Protein AF-A0A6L9ZF61-F1 (afdb_monomer_lite)

pLDDT: mean 87.44, std 6.08, range [72.81, 94.75]

Foldseek 3Di:
DVVQLKDWDDDPPDDIDIDGNDQKDDDCVPPNPDIDGCVVVD

Sequence (42 aa):
NRKEREVEIYRPSKDVDVLESPNSLSGEEVLPGFVLYLDLIW

Structure (mmCIF, N/CA/C/O backbone):
data_AF-A0A6L9ZF61-F1
#
_entry.id   AF-A0A6L9ZF61-F1
#
loop_
_atom_site.group_PDB
_atom_site.id
_atom_site.type_symbol
_atom_site.label_atom_id
_atom_site.label_alt_id
_atom_site.label_comp_id
_atom_site.label_asym_id
_atom_site.label_entity_id
_atom_site.label_seq_id
_atom_site.pdbx_PDB_ins_code
_atom_site.Cartn_x
_atom_site.Cartn_y
_atom_site.Cartn_z
_atom_site.occupancy
_atom_site.B_iso_or_equiv
_atom_site.auth_seq_id
_atom_site.auth_comp_id
_atom_site.auth_asym_id
_atom_site.auth_atom_id
_atom_site.pdbx_PDB_model_num
ATOM 1 N N . ASN A 1 1 ? 6.230 4.197 -2.595 1.00 72.81 1 ASN A N 1
ATOM 2 C CA . ASN A 1 1 ? 7.201 4.879 -3.494 1.00 72.81 1 ASN A CA 1
ATOM 3 C C . ASN A 1 1 ? 7.044 4.423 -4.960 1.00 72.81 1 ASN A C 1
ATOM 5 O O . ASN A 1 1 ? 7.393 3.295 -5.267 1.00 72.81 1 ASN A O 1
ATOM 9 N N . ARG A 1 2 ? 6.549 5.258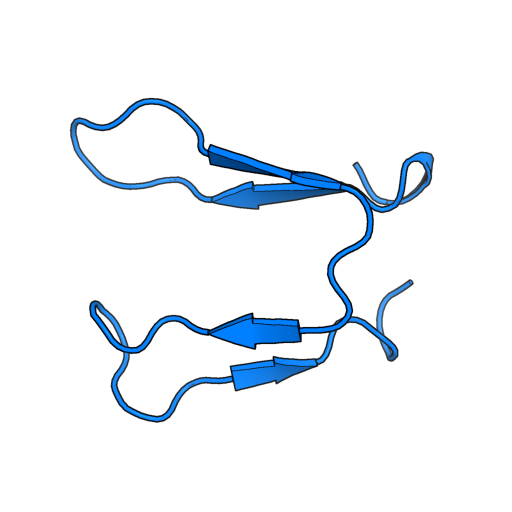 -5.901 1.00 74.88 2 ARG A N 1
ATOM 10 C CA . ARG A 1 2 ? 6.305 4.823 -7.307 1.00 74.88 2 ARG A CA 1
ATOM 11 C C . ARG A 1 2 ? 7.575 4.399 -8.059 1.00 74.88 2 ARG A C 1
ATOM 13 O O . ARG A 1 2 ? 7.502 3.489 -8.876 1.00 74.88 2 ARG A O 1
ATOM 20 N N . LYS A 1 3 ? 8.726 5.030 -7.793 1.00 80.50 3 LYS A N 1
ATOM 21 C CA . LYS A 1 3 ? 9.999 4.670 -8.451 1.00 80.50 3 LYS A CA 1
ATOM 22 C C . LYS A 1 3 ? 10.444 3.254 -8.082 1.00 80.50 3 LYS A C 1
ATOM 24 O O . LYS A 1 3 ? 10.927 2.538 -8.947 1.00 80.50 3 LYS A O 1
ATOM 29 N N . GLU A 1 4 ? 10.180 2.861 -6.840 1.00 85.12 4 GLU A N 1
ATOM 30 C CA . GLU A 1 4 ? 10.447 1.519 -6.301 1.00 85.12 4 GLU A CA 1
ATOM 31 C C . GLU A 1 4 ? 9.238 0.578 -6.456 1.00 85.12 4 GLU A C 1
ATOM 33 O O . GLU A 1 4 ? 9.256 -0.554 -5.986 1.00 85.12 4 GLU A O 1
ATOM 38 N N . ARG A 1 5 ? 8.163 1.050 -7.112 1.00 85.44 5 ARG A N 1
ATOM 39 C CA . ARG A 1 5 ? 6.873 0.355 -7.255 1.00 85.44 5 ARG A CA 1
ATOM 40 C C . ARG A 1 5 ?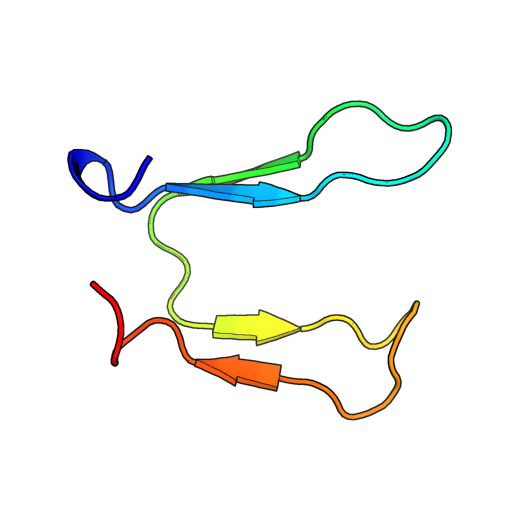 6.314 -0.163 -5.929 1.00 85.44 5 ARG A C 1
ATOM 42 O O . ARG A 1 5 ? 5.754 -1.243 -5.841 1.00 85.44 5 ARG A O 1
ATOM 49 N N . GLU A 1 6 ? 6.448 0.625 -4.884 1.00 91.62 6 GLU A N 1
ATOM 50 C CA . GLU A 1 6 ? 6.078 0.239 -3.528 1.00 91.62 6 GLU A CA 1
ATOM 51 C C . GLU A 1 6 ? 4.758 0.897 -3.117 1.00 91.62 6 GLU A C 1
ATOM 53 O 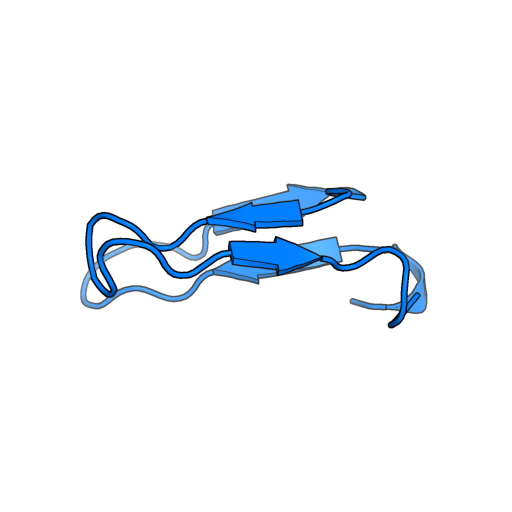O . GLU A 1 6 ? 4.541 2.092 -3.379 1.00 91.62 6 GLU A O 1
ATOM 58 N N . VAL A 1 7 ? 3.906 0.128 -2.444 1.00 91.94 7 VAL A N 1
ATOM 59 C CA . VAL A 1 7 ? 2.623 0.569 -1.892 1.00 91.94 7 VAL A CA 1
ATOM 60 C C . VAL A 1 7 ? 2.640 0.428 -0.379 1.00 91.94 7 VAL A C 1
ATOM 62 O O . VAL A 1 7 ? 2.965 -0.629 0.146 1.00 91.94 7 VAL A O 1
ATOM 65 N N . GLU A 1 8 ? 2.232 1.490 0.308 1.00 93.81 8 GLU A N 1
ATOM 66 C CA . GLU A 1 8 ? 2.161 1.551 1.766 1.00 93.81 8 GLU A CA 1
ATOM 67 C C . GLU A 1 8 ? 0.694 1.570 2.210 1.00 93.81 8 GLU A C 1
ATOM 69 O O . GLU A 1 8 ? -0.109 2.370 1.718 1.00 93.81 8 GLU A O 1
ATOM 74 N N . ILE A 1 9 ? 0.337 0.696 3.147 1.00 91.56 9 ILE A N 1
ATOM 75 C CA . ILE A 1 9 ? -1.017 0.562 3.682 1.00 91.56 9 ILE A CA 1
ATOM 76 C C . ILE A 1 9 ? -1.021 1.041 5.130 1.00 91.56 9 ILE A C 1
ATOM 78 O O . ILE A 1 9 ? -0.391 0.453 6.008 1.00 91.56 9 ILE A O 1
ATOM 82 N N . TYR A 1 10 ? -1.804 2.085 5.389 1.00 92.69 10 TYR A N 1
ATOM 83 C CA . TYR A 1 10 ? -1.958 2.678 6.713 1.00 92.69 10 TYR A CA 1
ATOM 84 C C . TYR A 1 10 ? -3.282 2.246 7.341 1.00 92.69 10 TYR A C 1
ATOM 86 O O . TYR A 1 10 ? -4.348 2.403 6.742 1.00 92.69 10 TYR A O 1
ATOM 94 N N . ARG A 1 11 ? -3.226 1.719 8.567 1.00 89.12 11 ARG A N 1
ATOM 95 C CA . ARG A 1 11 ? -4.410 1.315 9.340 1.00 89.12 11 ARG A CA 1
ATOM 96 C C . ARG A 1 11 ? -4.335 1.887 10.757 1.00 89.12 11 ARG A C 1
ATOM 98 O O . ARG A 1 11 ? -3.239 1.975 11.309 1.00 89.12 11 ARG A O 1
ATOM 105 N N . PRO A 1 12 ? -5.471 2.254 11.378 1.00 91.69 12 PRO A N 1
ATOM 106 C CA . PRO A 1 12 ? -5.469 2.734 12.754 1.00 91.69 12 PRO A CA 1
ATOM 107 C C . PRO A 1 12 ? -4.813 1.726 13.700 1.00 91.69 12 PRO A C 1
ATOM 109 O O . PRO A 1 12 ? -5.126 0.535 13.652 1.00 91.69 12 PRO A O 1
ATOM 112 N N . SER A 1 13 ? -3.919 2.216 14.561 1.00 92.69 13 SER A N 1
ATOM 113 C CA . SER A 1 13 ? -3.244 1.418 15.596 1.00 92.69 13 SER A CA 1
ATOM 114 C C . SER A 1 13 ? -2.437 0.220 15.072 1.00 92.69 13 SER A C 1
ATOM 116 O O . SER A 1 13 ? -2.186 -0.717 15.828 1.00 92.69 13 SER A O 1
ATOM 118 N N . LYS A 1 14 ? -2.030 0.238 13.799 1.00 91.00 14 LYS A N 1
ATOM 119 C CA . LYS A 1 14 ? -1.110 -0.739 13.214 1.00 91.00 14 LYS A CA 1
ATOM 120 C C . LYS A 1 14 ? 0.086 -0.020 12.611 1.00 91.00 14 LYS A C 1
ATOM 122 O O . LYS A 1 14 ? -0.035 1.121 12.163 1.00 91.00 14 LYS A O 1
ATOM 127 N N . ASP A 1 15 ? 1.213 -0.714 12.589 1.00 94.75 15 ASP A N 1
ATOM 128 C CA . ASP A 1 15 ? 2.369 -0.284 11.817 1.00 94.75 15 ASP A CA 1
ATOM 129 C C . ASP A 1 15 ? 2.045 -0.281 10.319 1.00 94.75 15 ASP A C 1
ATOM 131 O O . ASP A 1 15 ? 1.103 -0.940 9.861 1.00 94.75 15 ASP A O 1
ATOM 135 N N . VAL A 1 16 ? 2.815 0.506 9.569 1.00 94.06 16 VAL A N 1
ATOM 136 C CA . VAL A 1 16 ? 2.692 0.576 8.113 1.00 94.06 16 VAL A CA 1
ATOM 137 C C . VAL A 1 16 ? 3.035 -0.781 7.507 1.00 94.06 16 VAL A C 1
ATOM 139 O O . VAL A 1 16 ? 4.061 -1.377 7.833 1.00 94.06 16 VAL A O 1
ATOM 142 N N . ASP A 1 17 ? 2.162 -1.265 6.629 1.00 91.12 17 ASP A N 1
ATOM 143 C CA . ASP A 1 17 ? 2.427 -2.456 5.830 1.00 91.12 17 ASP A CA 1
ATOM 144 C C . ASP A 1 17 ? 2.930 -2.022 4.454 1.00 91.12 17 ASP A C 1
ATOM 146 O O . ASP A 1 17 ? 2.339 -1.145 3.816 1.00 91.12 17 ASP A O 1
ATOM 150 N N . VAL A 1 18 ? 4.042 -2.605 4.026 1.00 93.06 18 VAL A N 1
ATOM 151 C CA . VAL A 1 18 ? 4.768 -2.219 2.820 1.00 93.06 18 VAL A CA 1
ATOM 152 C C . VAL A 1 18 ? 4.749 -3.385 1.849 1.00 93.06 18 VAL A C 1
ATOM 154 O O . VAL A 1 18 ? 5.289 -4.454 2.125 1.00 93.06 18 VAL A O 1
ATOM 157 N N . LEU A 1 19 ? 4.150 -3.159 0.684 1.00 91.00 19 LEU A N 1
ATOM 158 C CA . LEU A 1 19 ? 4.103 -4.121 -0.405 1.00 91.00 19 LEU A CA 1
ATOM 159 C C . LEU A 1 19 ? 5.012 -3.666 -1.545 1.00 91.00 19 LEU A C 1
ATOM 161 O O . LEU A 1 19 ? 4.835 -2.581 -2.106 1.00 91.00 19 LEU A O 1
ATOM 165 N N . GLU A 1 20 ? 5.946 -4.529 -1.934 1.00 91.19 20 GLU A N 1
ATOM 166 C CA . GLU A 1 20 ? 6.852 -4.294 -3.058 1.00 91.19 20 GLU A CA 1
ATOM 167 C C . GLU A 1 20 ? 6.245 -4.803 -4.372 1.00 91.19 20 GLU A C 1
ATOM 169 O O . GLU A 1 20 ? 5.913 -5.979 -4.516 1.00 91.19 20 GLU A O 1
ATOM 174 N N . SER A 1 21 ? 6.102 -3.909 -5.350 1.00 89.00 21 SER A N 1
ATOM 175 C CA . SER A 1 21 ? 5.581 -4.180 -6.699 1.00 89.00 21 SER A CA 1
ATOM 176 C C . SER A 1 21 ? 4.267 -4.989 -6.778 1.00 89.00 21 SER A C 1
ATOM 178 O O . SER A 1 21 ? 4.170 -5.884 -7.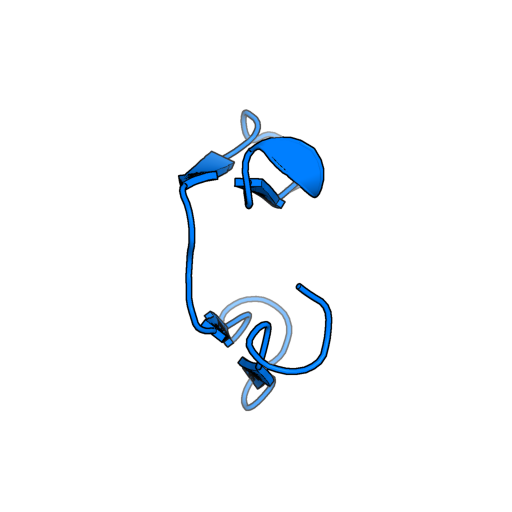622 1.00 89.00 21 SER A O 1
ATOM 180 N N . PRO A 1 22 ? 3.227 -4.716 -5.962 1.00 91.81 22 PRO A N 1
ATOM 181 C CA . PRO A 1 22 ? 1.972 -5.462 -6.051 1.00 91.81 22 PRO A CA 1
ATOM 182 C C . PRO A 1 22 ? 1.188 -5.112 -7.327 1.00 91.81 22 PRO A C 1
ATOM 184 O O . PRO A 1 22 ? 0.950 -3.947 -7.612 1.00 91.81 22 PRO A O 1
ATOM 187 N N . ASN A 1 23 ? 0.685 -6.099 -8.069 1.00 89.81 23 ASN A N 1
ATOM 188 C CA . ASN A 1 23 ? -0.138 -5.822 -9.265 1.00 89.81 23 ASN A CA 1
ATOM 189 C C . ASN A 1 23 ? -1.545 -5.300 -8.910 1.00 89.81 23 ASN A C 1
ATOM 191 O O . ASN A 1 23 ? -2.175 -4.560 -9.667 1.00 89.81 23 ASN A O 1
ATOM 195 N N . SER A 1 24 ? -2.049 -5.663 -7.730 1.00 91.12 24 SER A N 1
ATOM 196 C CA . SER A 1 24 ? -3.361 -5.244 -7.239 1.00 91.12 24 SER A CA 1
ATOM 197 C C . SER A 1 24 ? -3.381 -5.137 -5.720 1.00 91.12 24 SER A C 1
ATOM 199 O O . SER A 1 24 ? -2.695 -5.896 -5.037 1.00 91.12 24 SER A O 1
ATOM 201 N N . LEU A 1 25 ? -4.236 -4.264 -5.200 1.00 90.50 25 LEU A N 1
ATOM 202 C CA . LEU A 1 25 ? -4.518 -4.115 -3.779 1.00 90.50 25 LEU A CA 1
ATOM 203 C C . LEU A 1 25 ? -5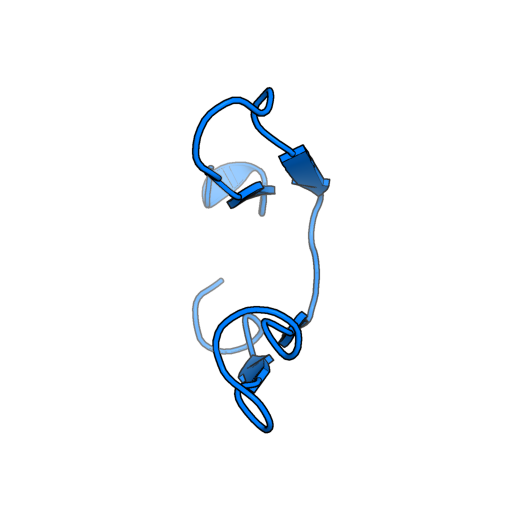.998 -4.400 -3.513 1.00 90.50 25 LEU A C 1
ATOM 205 O O . LEU A 1 25 ? -6.864 -3.840 -4.185 1.00 90.50 25 LEU A O 1
ATOM 209 N N . SER A 1 26 ? -6.287 -5.232 -2.512 1.00 88.06 26 SER A N 1
ATOM 210 C CA . SER A 1 26 ? -7.651 -5.499 -2.052 1.00 88.06 26 SER A CA 1
ATOM 211 C C . SER A 1 26 ? -7.848 -4.999 -0.626 1.00 88.06 26 SER A C 1
ATOM 213 O O . SER A 1 26 ? -6.974 -5.149 0.229 1.00 88.06 26 SER A O 1
ATOM 215 N N . GLY A 1 27 ? -9.002 -4.382 -0.387 1.00 83.12 27 GLY A N 1
ATOM 216 C CA . GLY A 1 27 ? -9.360 -3.777 0.889 1.00 83.12 27 GLY A CA 1
ATOM 217 C C . GLY A 1 27 ? -10.536 -4.452 1.582 1.00 83.12 27 GLY A C 1
ATOM 218 O O . GLY A 1 27 ? -11.177 -3.766 2.366 1.00 83.12 27 GLY A O 1
ATOM 219 N N . GLU A 1 28 ? -10.856 -5.724 1.305 1.00 82.00 28 GLU A N 1
ATOM 220 C CA . GLU A 1 28 ? -12.162 -6.324 1.665 1.00 82.00 28 GLU A CA 1
ATOM 221 C C . GLU A 1 28 ? -12.560 -6.202 3.143 1.00 82.00 28 GLU A C 1
ATOM 223 O O . GLU A 1 28 ? -13.744 -6.098 3.448 1.00 82.00 28 GLU A O 1
ATOM 228 N N . GLU A 1 29 ? -11.592 -6.158 4.060 1.00 81.81 29 GLU A N 1
ATOM 229 C CA . GLU A 1 29 ? -11.844 -5.960 5.494 1.00 81.81 29 GLU A CA 1
ATOM 230 C C . GLU A 1 29 ? -12.422 -4.573 5.837 1.00 81.81 29 GLU A C 1
ATOM 232 O O . GLU A 1 29 ? -13.076 -4.413 6.865 1.00 81.81 29 GLU A O 1
ATOM 237 N N . VAL A 1 30 ? -12.151 -3.561 5.007 1.00 83.81 30 VAL A N 1
ATOM 238 C CA . VAL A 1 30 ? -12.575 -2.159 5.195 1.00 83.81 30 VAL A CA 1
ATOM 239 C C . VAL A 1 30 ? -13.594 -1.746 4.130 1.00 83.81 30 VAL A C 1
ATOM 241 O O . VAL A 1 30 ? -14.545 -1.024 4.419 1.00 83.81 30 VAL A O 1
ATOM 244 N N . LEU A 1 31 ? -13.401 -2.216 2.899 1.00 86.19 31 LEU A N 1
ATOM 245 C CA . LEU A 1 31 ? -14.221 -1.963 1.721 1.00 86.19 31 LEU A CA 1
ATOM 246 C C . LEU A 1 31 ? -14.482 -3.297 1.001 1.00 86.19 31 LEU A C 1
ATOM 248 O O . LEU A 1 31 ? -13.726 -3.670 0.099 1.00 86.19 31 LEU A O 1
ATOM 252 N N . PRO A 1 32 ? -15.540 -4.030 1.386 1.00 89.44 32 PRO A N 1
ATOM 253 C CA . PRO A 1 32 ? -15.906 -5.280 0.730 1.00 89.44 32 PRO A CA 1
ATOM 254 C C . PRO A 1 32 ? -16.097 -5.086 -0.781 1.00 89.44 32 PRO A C 1
ATOM 256 O O . PRO A 1 32 ? -16.834 -4.197 -1.209 1.00 89.44 32 PRO A O 1
ATOM 259 N N . GLY A 1 33 ? -15.425 -5.908 -1.592 1.00 89.81 33 GLY A N 1
ATOM 260 C CA . GLY A 1 33 ? -15.492 -5.850 -3.056 1.00 89.81 33 GLY A CA 1
ATOM 261 C C . GLY A 1 33 ? -14.639 -4.762 -3.722 1.00 89.81 33 GLY A C 1
ATOM 262 O O . GLY A 1 33 ? -14.692 -4.624 -4.944 1.00 89.81 33 GLY A O 1
ATOM 263 N N . PHE A 1 34 ? -13.847 -3.993 -2.966 1.00 90.75 34 PHE A N 1
ATOM 264 C CA . PHE A 1 34 ? -12.910 -3.031 -3.545 1.00 90.75 34 PHE A CA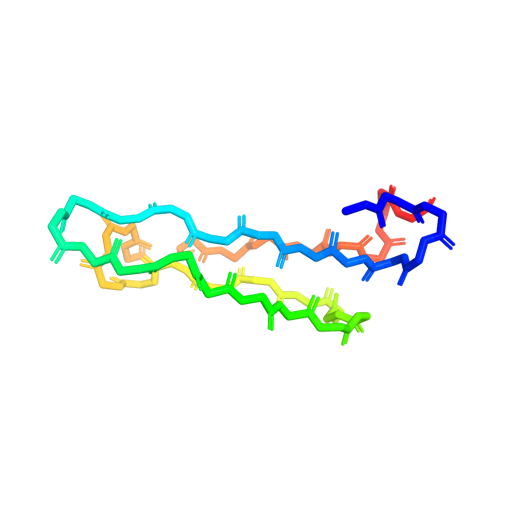 1
ATOM 265 C C . PHE A 1 34 ? -11.591 -3.697 -3.947 1.00 90.75 34 PHE A C 1
ATOM 267 O O . PHE A 1 34 ? -10.877 -4.248 -3.105 1.00 90.75 34 PHE A O 1
ATOM 274 N N . VAL A 1 35 ? -11.235 -3.553 -5.225 1.00 90.81 35 VAL A N 1
ATOM 275 C CA . VAL A 1 35 ? -9.934 -3.941 -5.776 1.00 90.81 35 VAL A CA 1
ATOM 276 C C . VAL A 1 35 ? -9.369 -2.776 -6.579 1.00 90.81 35 VAL A C 1
ATOM 278 O O . VAL A 1 35 ? -10.021 -2.257 -7.485 1.00 90.81 35 VAL A O 1
ATOM 281 N N . LEU A 1 36 ? -8.139 -2.386 -6.262 1.00 89.81 36 LEU A N 1
ATOM 282 C CA . LEU A 1 36 ? -7.365 -1.410 -7.014 1.00 89.81 36 LEU A CA 1
ATOM 283 C C . LEU A 1 36 ? -6.306 -2.137 -7.843 1.00 89.81 36 LEU A C 1
ATOM 285 O O . LEU A 1 36 ? -5.416 -2.770 -7.282 1.00 89.81 36 LEU A O 1
ATOM 289 N N . TYR A 1 37 ? -6.376 -2.016 -9.167 1.00 90.88 37 TYR A N 1
ATOM 290 C CA . TYR A 1 37 ? -5.349 -2.529 -10.077 1.00 90.88 37 TYR A CA 1
ATOM 291 C C . TYR A 1 37 ? -4.263 -1.471 -10.276 1.00 90.88 37 TYR A C 1
ATOM 293 O O . TYR A 1 37 ? -4.540 -0.367 -10.749 1.00 90.88 37 TYR A O 1
ATOM 301 N N . LEU A 1 38 ? -3.035 -1.803 -9.885 1.00 88.44 38 LEU A N 1
ATOM 302 C CA . LEU A 1 38 ? -1.903 -0.875 -9.866 1.00 88.44 38 LEU A CA 1
ATOM 303 C C . LEU A 1 38 ? -1.146 -0.853 -11.204 1.00 88.44 38 LEU A C 1
ATOM 305 O O . LEU A 1 38 ? -0.426 0.103 -11.485 1.00 88.44 38 LEU A O 1
ATOM 309 N N . ASP A 1 39 ? -1.401 -1.836 -12.075 1.00 83.62 39 ASP A N 1
ATOM 310 C CA . ASP A 1 39 ? -0.843 -1.937 -13.433 1.00 83.62 39 ASP A CA 1
ATOM 311 C C . ASP A 1 39 ? -1.063 -0.672 -14.284 1.00 83.62 39 ASP A C 1
ATOM 313 O O . ASP A 1 39 ? -0.270 -0.366 -15.172 1.00 83.62 39 ASP A O 1
ATOM 317 N N . LEU A 1 40 ? -2.136 0.078 -14.003 1.00 75.00 40 LEU A N 1
ATOM 318 C CA . LEU A 1 40 ? -2.509 1.307 -14.713 1.00 75.00 40 LEU A CA 1
ATOM 319 C C . LEU A 1 40 ? -1.809 2.571 -14.187 1.00 75.00 40 LEU A C 1
ATOM 321 O O . LEU A 1 40 ? -1.897 3.620 -14.824 1.00 75.00 40 LEU A O 1
ATOM 325 N N . ILE A 1 41 ? -1.181 2.501 -13.013 1.00 72.94 41 ILE A N 1
ATOM 326 C CA . ILE A 1 41 ? -0.661 3.662 -12.270 1.00 72.94 41 ILE A CA 1
ATOM 327 C C . ILE A 1 41 ? 0.837 3.574 -11.957 1.00 72.94 41 ILE A C 1
ATOM 329 O O . ILE A 1 41 ? 1.398 4.528 -11.405 1.00 72.94 41 ILE A O 1
ATOM 333 N N . TRP A 1 42 ? 1.497 2.488 -12.374 1.00 73.50 42 TRP A N 1
ATOM 334 C CA . TRP A 1 42 ? 2.956 2.416 -12.464 1.00 73.50 42 TRP A CA 1
ATOM 335 C C . TRP A 1 42 ? 3.561 3.439 -13.409 1.00 73.50 42 TRP A C 1
ATOM 337 O O . TRP A 1 42 ? 2.922 3.886 -14.384 1.00 73.50 42 TRP A O 1
#

Secondary structure (DSSP, 8-state):
-TTTTEEEE--TTSPPEEEES-SEEE-TTTSTT-EEEGGGT-

Radius of gyration: 10.94 Å; chains: 1; bounding box: 26×11×30 Å